Protein AF-A0A5E4NN59-F1 (afdb_monomer_lite)

Organism: NCBI:txid506608

Foldseek 3Di:
DFDADPVRHTPDDDDDDPDDDDPVNCCCPDPVVVCVVVVVPPDPPDDPDVPPPDDDD

Structure (mmCIF, N/CA/C/O backbone):
data_AF-A0A5E4NN59-F1
#
_entry.id   AF-A0A5E4NN59-F1
#
loop_
_atom_site.group_PDB
_atom_site.id
_atom_site.type_symbol
_atom_site.label_atom_id
_atom_site.label_alt_id
_atom_site.label_comp_id
_atom_site.label_asym_id
_atom_site.label_entity_id
_atom_site.label_seq_id
_atom_site.pdbx_PDB_ins_code
_atom_site.Cartn_x
_atom_site.Cartn_y
_atom_site.Cartn_z
_atom_site.occupancy
_atom_site.B_iso_or_equiv
_atom_site.auth_seq_id
_atom_site.auth_comp_id
_atom_site.auth_asym_id
_atom_site.auth_atom_id
_atom_site.pdbx_PDB_model_num
ATOM 1 N N . MET A 1 1 ? 1.171 5.162 8.188 1.00 81.38 1 MET A N 1
ATOM 2 C CA . MET A 1 1 ? 1.806 4.128 7.340 1.00 81.38 1 MET A CA 1
ATOM 3 C C . MET A 1 1 ?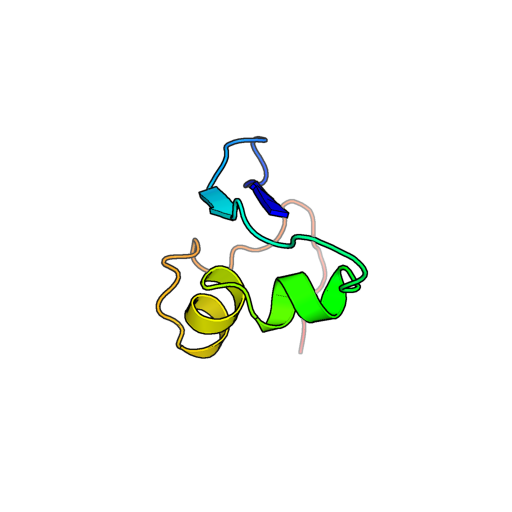 2.101 4.718 5.967 1.00 81.38 1 MET A C 1
ATOM 5 O O . MET A 1 1 ? 1.322 5.534 5.497 1.00 81.38 1 MET A O 1
ATOM 9 N N . ALA A 1 2 ? 3.196 4.331 5.315 1.00 84.19 2 ALA A N 1
ATOM 10 C CA . ALA A 1 2 ? 3.443 4.679 3.916 1.00 84.19 2 ALA A CA 1
ATOM 11 C C . ALA A 1 2 ? 3.868 3.427 3.146 1.00 84.19 2 ALA A C 1
ATOM 13 O O . ALA A 1 2 ? 4.643 2.624 3.660 1.00 84.19 2 ALA A O 1
ATOM 14 N N . VAL A 1 3 ? 3.350 3.271 1.931 1.00 82.94 3 VAL A N 1
ATOM 15 C CA . VAL A 1 3 ? 3.691 2.188 1.005 1.00 82.94 3 VAL A CA 1
ATOM 16 C C . VAL A 1 3 ? 4.447 2.792 -0.166 1.00 82.94 3 VAL A C 1
ATOM 18 O O . VAL A 1 3 ? 3.987 3.767 -0.769 1.00 82.94 3 VAL A O 1
ATOM 21 N N . VAL A 1 4 ? 5.595 2.205 -0.490 1.00 82.56 4 VAL A N 1
ATOM 22 C CA . VAL A 1 4 ? 6.470 2.646 -1.578 1.00 82.56 4 VAL A CA 1
ATOM 23 C C . VAL A 1 4 ? 6.708 1.518 -2.573 1.00 82.56 4 VAL A C 1
ATOM 25 O O . VAL A 1 4 ? 6.701 0.345 -2.200 1.00 82.56 4 VAL A O 1
ATOM 28 N N . ASP A 1 5 ? 6.902 1.872 -3.840 1.00 82.38 5 ASP A N 1
ATOM 29 C CA . ASP A 1 5 ? 7.346 0.924 -4.859 1.00 82.38 5 ASP A CA 1
ATOM 30 C C . ASP A 1 5 ? 8.860 0.646 -4.746 1.00 82.38 5 ASP A C 1
ATOM 32 O O . ASP A 1 5 ? 9.581 1.254 -3.949 1.00 82.38 5 ASP A O 1
ATOM 36 N N . ALA A 1 6 ? 9.365 -0.256 -5.590 1.00 83.06 6 ALA A N 1
ATOM 37 C CA . ALA A 1 6 ? 10.792 -0.585 -5.656 1.00 83.06 6 ALA A CA 1
ATOM 38 C C . ALA A 1 6 ? 11.693 0.601 -6.066 1.00 83.06 6 ALA A C 1
ATOM 40 O O . ALA A 1 6 ? 12.909 0.532 -5.907 1.00 83.06 6 ALA A O 1
ATOM 41 N N . ASN A 1 7 ? 11.112 1.688 -6.581 1.00 85.38 7 ASN A N 1
ATOM 42 C CA . ASN A 1 7 ? 11.809 2.914 -6.966 1.00 85.38 7 ASN A CA 1
ATOM 43 C C . ASN A 1 7 ? 11.707 4.001 -5.886 1.00 85.38 7 ASN A C 1
ATOM 45 O O . ASN A 1 7 ? 11.969 5.169 -6.179 1.00 85.38 7 ASN A O 1
ATOM 49 N N . TYR A 1 8 ? 11.309 3.640 -4.661 1.00 80.50 8 TYR A N 1
ATOM 50 C CA . TYR A 1 8 ? 11.109 4.566 -3.547 1.00 80.50 8 TYR A CA 1
ATOM 51 C C . TYR A 1 8 ? 10.044 5.646 -3.817 1.00 80.50 8 TYR A C 1
ATOM 53 O O . TYR A 1 8 ? 10.071 6.718 -3.208 1.00 80.50 8 TYR A O 1
ATOM 61 N N . LYS A 1 9 ? 9.082 5.389 -4.711 1.00 83.12 9 LYS A N 1
ATOM 62 C CA . LYS A 1 9 ? 7.951 6.292 -4.967 1.00 83.12 9 LYS A CA 1
ATOM 63 C C . LYS A 1 9 ? 6.776 5.917 -4.078 1.00 83.12 9 LYS A C 1
ATOM 65 O O . LYS A 1 9 ? 6.400 4.750 -4.006 1.00 83.12 9 LYS A O 1
ATOM 70 N N . PHE A 1 10 ? 6.161 6.907 -3.436 1.00 81.06 10 PHE A N 1
ATOM 71 C CA . PHE A 1 10 ? 4.958 6.690 -2.635 1.00 81.06 10 PHE A CA 1
ATOM 72 C C . PHE A 1 10 ? 3.798 6.224 -3.516 1.00 81.06 10 PHE A C 1
ATOM 74 O O . PHE A 1 10 ? 3.357 6.938 -4.415 1.00 81.06 10 PHE A O 1
ATOM 81 N N . VAL A 1 11 ? 3.295 5.030 -3.220 1.00 81.62 11 VAL A N 1
ATOM 82 C CA . VAL A 1 11 ? 2.092 4.457 -3.836 1.00 81.62 11 VAL A CA 1
ATOM 83 C C . VAL A 1 11 ? 0.868 4.787 -2.985 1.00 81.62 11 VAL A C 1
ATOM 85 O O . VAL A 1 11 ? -0.219 5.012 -3.512 1.00 81.62 11 VAL A O 1
ATOM 88 N N . MET A 1 12 ? 1.045 4.846 -1.662 1.00 78.44 12 MET A N 1
ATOM 89 C CA . MET A 1 12 ? -0.011 5.195 -0.721 1.00 78.44 12 MET A CA 1
ATOM 90 C C . MET A 1 12 ? 0.567 5.760 0.574 1.00 78.44 12 MET A C 1
ATOM 92 O O . MET A 1 12 ? 1.603 5.309 1.059 1.00 78.44 12 MET A O 1
ATOM 96 N N . ILE A 1 13 ? -0.145 6.716 1.165 1.00 79.12 13 ILE A N 1
ATOM 97 C CA . ILE A 1 13 ? 0.130 7.227 2.504 1.00 79.12 13 ILE A CA 1
ATOM 98 C C . ILE A 1 13 ? -1.169 7.123 3.298 1.00 79.12 13 ILE A C 1
ATOM 100 O O . ILE A 1 13 ? -2.206 7.611 2.857 1.00 79.12 13 ILE A O 1
ATOM 104 N N . ASP A 1 14 ? -1.097 6.477 4.456 1.00 75.44 14 ASP A N 1
ATOM 105 C CA . ASP A 1 14 ? -2.174 6.415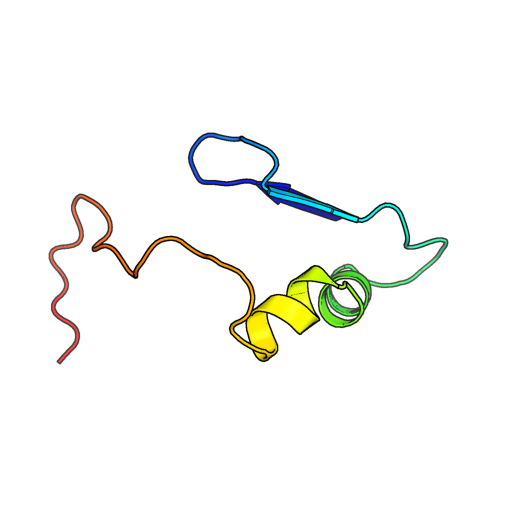 5.436 1.00 75.44 14 ASP A CA 1
ATOM 106 C C . ASP A 1 14 ? -1.777 7.238 6.667 1.00 75.44 14 ASP A C 1
ATOM 108 O O . ASP A 1 14 ? -0.820 6.904 7.384 1.00 75.44 14 ASP A O 1
ATOM 112 N N . VAL A 1 15 ? -2.484 8.346 6.877 1.00 74.38 15 VAL A N 1
ATOM 113 C CA . VAL A 1 15 ? -2.257 9.281 7.982 1.00 74.38 15 VAL A CA 1
ATOM 114 C C . VAL A 1 15 ? -3.336 9.039 9.033 1.00 74.38 15 VAL A C 1
ATOM 116 O O . VAL A 1 15 ? -4.312 9.776 9.129 1.00 74.38 15 VAL A O 1
ATOM 119 N N . GLY A 1 16 ? -3.167 7.976 9.816 1.00 66.69 16 GLY A N 1
ATOM 120 C CA . GLY A 1 16 ? -4.118 7.637 10.868 1.00 66.69 16 GLY A CA 1
ATOM 121 C C . GLY A 1 16 ? -3.739 6.375 11.630 1.00 66.69 16 GLY A C 1
ATOM 122 O O . GLY A 1 16 ? -3.982 5.272 11.166 1.00 66.69 16 GLY A O 1
ATOM 123 N N . ALA A 1 17 ? -3.153 6.553 12.813 1.00 61.31 17 ALA A N 1
ATOM 124 C CA . ALA A 1 17 ? -3.143 5.582 13.909 1.00 61.31 17 ALA A CA 1
ATOM 125 C C . ALA A 1 17 ? -2.757 6.349 15.180 1.00 61.31 17 ALA A C 1
ATOM 127 O O . ALA A 1 17 ? -1.581 6.474 15.527 1.00 61.31 17 ALA A O 1
ATOM 128 N N . TYR A 1 18 ? -3.735 7.004 15.806 1.00 58.62 18 TYR A N 1
ATOM 129 C CA . TYR A 1 18 ? -3.483 7.816 16.992 1.00 58.62 18 TYR A CA 1
ATOM 130 C C . TYR A 1 18 ? -3.551 6.935 18.244 1.00 58.62 18 TYR A C 1
ATOM 132 O O . TYR A 1 18 ? -4.613 6.749 18.827 1.00 58.62 18 TYR A O 1
ATOM 140 N N . GLY A 1 19 ? -2.390 6.432 18.668 1.00 61.91 19 GLY A N 1
ATOM 141 C CA . GLY A 1 19 ? -2.200 5.797 19.972 1.00 61.91 19 GLY A CA 1
ATOM 142 C C . GLY A 1 19 ? -2.259 4.268 19.963 1.00 61.91 19 GLY A C 1
ATOM 143 O O . GLY A 1 19 ? -3.247 3.680 19.560 1.00 61.91 19 GLY A O 1
ATOM 144 N N . LYS A 1 20 ? -1.195 3.652 20.499 1.00 66.56 20 LYS A N 1
ATOM 145 C CA . LYS A 1 20 ? -1.052 2.247 20.952 1.00 66.56 20 LYS A CA 1
ATOM 146 C C . LYS A 1 20 ? -1.375 1.105 19.977 1.00 66.56 20 LYS A C 1
ATOM 148 O O . LYS A 1 20 ? -1.060 -0.034 20.318 1.00 66.56 20 LYS A O 1
ATOM 153 N N . ASP A 1 21 ? -1.929 1.371 18.804 1.00 68.00 21 ASP A N 1
ATOM 154 C CA . ASP A 1 21 ? -2.152 0.337 17.802 1.00 68.00 21 ASP A CA 1
ATOM 155 C C . ASP A 1 21 ? -0.815 -0.168 17.250 1.00 68.00 21 ASP A C 1
ATOM 157 O O . ASP A 1 21 ? 0.061 0.604 16.862 1.00 68.00 21 ASP A O 1
ATOM 161 N N . SER A 1 22 ? -0.651 -1.490 17.255 1.00 76.50 22 SER A N 1
ATOM 162 C CA . SER A 1 22 ? 0.505 -2.163 16.663 1.00 76.50 22 SER A CA 1
ATOM 163 C C . SER A 1 22 ? 0.511 -1.975 15.144 1.00 76.50 22 SER A C 1
ATOM 165 O O . SER A 1 22 ? -0.556 -1.926 14.531 1.00 76.50 22 SER A O 1
ATOM 167 N N . ASP A 1 23 ? 1.694 -1.968 14.520 1.00 74.69 23 ASP A N 1
ATOM 168 C CA . ASP A 1 23 ? 1.854 -1.876 13.061 1.00 74.69 23 ASP A CA 1
ATOM 169 C C . ASP A 1 23 ? 0.977 -2.886 12.296 1.00 74.69 23 ASP A C 1
ATOM 171 O O . ASP A 1 23 ? 0.456 -2.565 11.229 1.00 74.69 23 ASP A O 1
ATOM 175 N N . GLY A 1 24 ? 0.747 -4.083 12.854 1.00 77.06 24 GLY A N 1
ATOM 176 C CA . GLY A 1 24 ? -0.144 -5.090 12.263 1.00 77.06 24 GLY A CA 1
ATOM 177 C C . GLY A 1 24 ? -1.627 -4.702 12.294 1.00 77.06 24 GLY A C 1
ATOM 178 O O . GLY A 1 24 ? -2.350 -4.921 11.320 1.00 77.06 24 GLY A O 1
ATOM 179 N N . SER A 1 25 ? -2.084 -4.073 13.379 1.00 79.25 25 SER A N 1
ATOM 180 C CA . SER A 1 25 ? -3.446 -3.531 13.485 1.00 79.25 25 SER A CA 1
ATOM 181 C C . SER A 1 25 ? -3.633 -2.330 12.558 1.00 79.25 25 SER A C 1
ATOM 183 O O . SER A 1 25 ? -4.652 -2.221 11.883 1.00 79.25 25 SER A O 1
A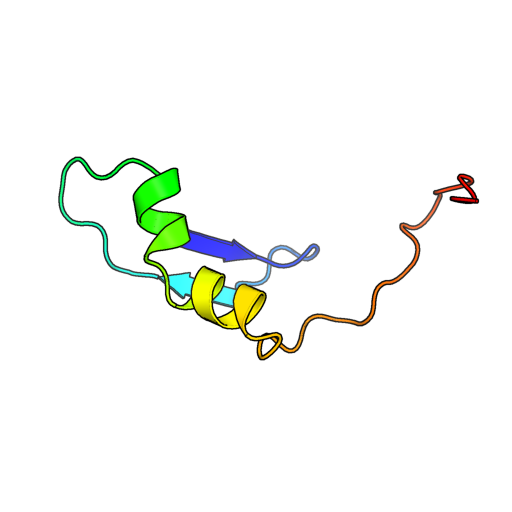TOM 185 N N . V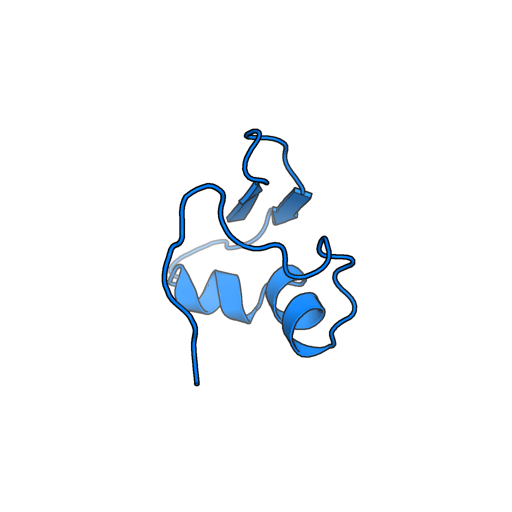AL A 1 26 ? -2.621 -1.463 12.460 1.00 80.94 26 VAL A N 1
ATOM 186 C CA . VAL A 1 26 ? -2.625 -0.320 11.536 1.00 80.94 26 VAL A CA 1
ATOM 187 C C . VAL A 1 26 ? -2.650 -0.790 10.081 1.00 80.94 26 VAL A C 1
ATOM 189 O O . VAL A 1 26 ? -3.419 -0.260 9.285 1.00 80.94 26 VAL A O 1
ATOM 192 N N . LEU A 1 27 ? -1.866 -1.815 9.729 1.00 81.62 27 LEU A N 1
ATOM 193 C CA . LEU A 1 27 ? -1.873 -2.396 8.388 1.00 81.62 27 LEU A CA 1
ATOM 194 C C . LEU A 1 27 ? -3.224 -3.041 8.070 1.00 81.62 27 LEU A C 1
ATOM 196 O O . LEU A 1 27 ? -3.829 -2.682 7.067 1.00 81.62 27 LEU A O 1
ATOM 200 N N . SER A 1 28 ? -3.718 -3.947 8.914 1.00 81.00 28 SER A N 1
ATOM 201 C CA . SER A 1 28 ? -4.982 -4.665 8.668 1.00 81.00 28 SER A CA 1
ATOM 202 C C . SER A 1 28 ? -6.205 -3.744 8.608 1.00 81.00 28 SER A C 1
ATOM 204 O O . SER A 1 28 ? -7.131 -4.007 7.841 1.00 81.00 28 SER A O 1
ATOM 206 N N . ASN A 1 29 ? -6.195 -2.638 9.356 1.00 80.88 29 ASN A N 1
ATOM 207 C CA . ASN A 1 29 ? -7.257 -1.633 9.323 1.00 80.88 29 ASN A CA 1
ATOM 208 C C . ASN A 1 29 ? -7.066 -0.566 8.224 1.00 80.88 29 ASN A C 1
ATOM 210 O O . ASN A 1 29 ? -7.947 0.264 8.003 1.00 80.88 29 ASN A O 1
ATOM 214 N N . SER A 1 30 ? -5.930 -0.565 7.521 1.00 80.62 30 SER A N 1
ATOM 215 C CA . SER A 1 30 ? -5.675 0.405 6.457 1.00 80.62 30 SER A CA 1
ATOM 216 C C . SER A 1 30 ? -6.516 0.117 5.214 1.00 80.62 30 SER A C 1
ATOM 218 O O . SER A 1 30 ? -6.754 -1.031 4.820 1.00 80.62 30 SER A O 1
ATOM 220 N N . THR A 1 31 ? -6.876 1.181 4.497 1.00 81.56 31 THR A N 1
ATOM 221 C CA . THR A 1 31 ? -7.513 1.047 3.174 1.00 81.56 31 THR A CA 1
ATOM 222 C C . THR A 1 31 ? -6.599 0.355 2.155 1.00 81.56 31 THR A C 1
ATOM 224 O O . THR A 1 31 ? -7.079 -0.164 1.148 1.00 81.56 31 THR A O 1
ATOM 227 N N . PHE A 1 32 ? -5.291 0.297 2.422 1.00 83.44 32 PHE A N 1
ATOM 228 C CA . PHE A 1 32 ? -4.316 -0.425 1.613 1.00 83.44 32 PHE A CA 1
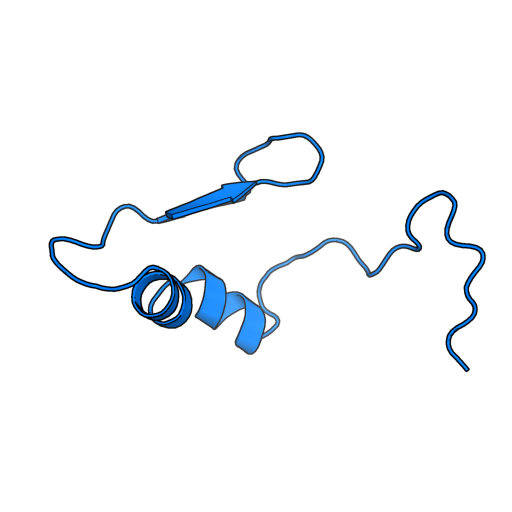ATOM 229 C C . PHE A 1 32 ? -4.574 -1.928 1.662 1.00 83.44 32 PHE A C 1
ATOM 231 O O . PHE A 1 32 ? -4.751 -2.558 0.621 1.00 83.44 32 PHE A O 1
ATOM 238 N N . TYR A 1 33 ? -4.638 -2.481 2.875 1.00 83.12 33 TYR A N 1
ATOM 239 C CA . TYR A 1 33 ? -4.842 -3.908 3.098 1.00 83.12 33 TYR A CA 1
ATOM 240 C C . TYR A 1 33 ? -6.183 -4.369 2.526 1.00 83.12 33 TYR A C 1
ATOM 242 O O . TYR A 1 33 ? -6.238 -5.348 1.788 1.00 83.12 33 TYR A O 1
ATOM 250 N N . GLN A 1 34 ? -7.243 -3.581 2.728 1.00 85.38 34 GLN A N 1
ATOM 251 C CA . GLN A 1 34 ? -8.552 -3.846 2.120 1.00 85.38 34 GLN A CA 1
ATOM 252 C C . GLN A 1 34 ? -8.496 -3.879 0.585 1.00 85.38 34 GLN A C 1
ATOM 254 O O . GLN A 1 34 ? -9.180 -4.678 -0.050 1.00 85.38 34 GLN A O 1
ATOM 259 N N . ARG A 1 35 ? -7.692 -3.013 -0.046 1.00 83.00 35 ARG A N 1
ATOM 260 C CA . ARG A 1 35 ? -7.558 -2.989 -1.511 1.00 83.00 35 ARG A CA 1
ATOM 261 C C . ARG A 1 35 ? -6.751 -4.161 -2.056 1.00 83.00 35 ARG A C 1
ATOM 263 O O . ARG A 1 35 ? -7.051 -4.576 -3.177 1.00 83.00 35 ARG A O 1
ATOM 270 N N . ILE A 1 36 ? -5.774 -4.658 -1.293 1.00 83.88 36 ILE A N 1
ATOM 271 C CA . ILE A 1 36 ? -5.043 -5.898 -1.593 1.00 83.88 36 ILE A CA 1
ATOM 272 C C . ILE A 1 36 ? -5.998 -7.087 -1.537 1.00 83.88 36 ILE A C 1
ATOM 274 O O . ILE A 1 36 ? -6.117 -7.794 -2.532 1.00 83.88 36 ILE A O 1
ATOM 278 N N . GLU A 1 37 ? -6.717 -7.257 -0.425 1.00 84.69 37 GLU A N 1
ATOM 279 C CA . GLU A 1 37 ? -7.675 -8.358 -0.232 1.00 84.69 37 GLU A CA 1
ATOM 280 C C . GLU A 1 37 ? -8.746 -8.373 -1.331 1.00 84.69 37 GLU A C 1
ATOM 282 O O . GLU A 1 37 ? -9.084 -9.418 -1.878 1.00 84.69 37 GLU A O 1
ATOM 287 N N . ASN A 1 38 ? -9.233 -7.192 -1.722 1.00 84.62 38 ASN A N 1
ATOM 288 C CA . ASN A 1 38 ? -10.234 -7.055 -2.779 1.00 84.62 38 ASN A CA 1
ATOM 289 C C . ASN A 1 38 ? -9.651 -7.106 -4.207 1.00 84.62 38 ASN A C 1
ATOM 291 O O . ASN A 1 38 ? -10.394 -6.881 -5.163 1.00 84.62 38 ASN A O 1
ATOM 295 N N . GLY A 1 39 ? -8.337 -7.302 -4.384 1.00 79.19 39 GLY A N 1
ATOM 296 C CA . GLY A 1 39 ? -7.678 -7.329 -5.701 1.00 79.19 39 GLY A CA 1
ATOM 297 C C . GLY A 1 39 ? -7.812 -6.029 -6.511 1.00 79.19 39 GLY A C 1
ATOM 298 O O . GLY A 1 39 ? -7.600 -6.003 -7.719 1.00 79.19 39 GLY A O 1
ATOM 299 N N . SER A 1 40 ? -8.203 -4.936 -5.856 1.00 81.62 40 SER A N 1
ATOM 300 C CA . SER A 1 40 ? -8.491 -3.636 -6.483 1.00 81.62 40 SER A CA 1
ATOM 301 C C . SER A 1 40 ? -7.262 -2.731 -6.571 1.00 81.62 40 SER A C 1
ATOM 303 O O . SER A 1 40 ? -7.279 -1.687 -7.232 1.00 81.62 40 SER A O 1
ATOM 305 N N . LEU A 1 41 ? -6.185 -3.118 -5.884 1.00 76.31 41 LEU A N 1
ATOM 306 C CA . LEU A 1 41 ? -4.897 -2.466 -5.999 1.00 76.31 41 LEU A CA 1
ATOM 307 C C . LEU A 1 41 ? -4.320 -2.829 -7.373 1.00 76.31 41 LEU A C 1
ATOM 309 O O . LEU A 1 41 ? -4.014 -3.989 -7.626 1.00 76.31 41 LEU A O 1
ATOM 313 N N . LYS A 1 42 ? -4.196 -1.841 -8.269 1.00 72.94 42 LYS A N 1
ATOM 314 C CA . LYS A 1 42 ? -3.576 -1.993 -9.599 1.00 72.94 42 LYS A CA 1
ATOM 315 C C . LYS A 1 42 ? -2.065 -2.207 -9.464 1.00 72.94 42 LYS A C 1
ATOM 317 O O . LYS A 1 42 ? -1.272 -1.347 -9.847 1.00 72.94 42 LYS A O 1
ATOM 322 N N . LEU A 1 43 ? -1.678 -3.309 -8.834 1.00 73.94 43 LEU A N 1
ATOM 323 C CA . LEU A 1 43 ? -0.295 -3.729 -8.736 1.00 73.94 43 LEU A CA 1
ATOM 324 C C . LEU A 1 43 ? 0.207 -4.097 -10.137 1.00 73.94 43 LEU A C 1
ATOM 326 O O . LEU A 1 43 ? -0.579 -4.570 -10.963 1.00 73.94 43 LEU A O 1
ATOM 330 N N . PRO A 1 44 ? 1.493 -3.847 -10.433 1.00 70.31 44 PRO A N 1
ATOM 331 C CA . PRO A 1 44 ? 2.098 -4.368 -11.649 1.00 70.31 44 PRO A CA 1
ATOM 332 C C . PRO A 1 44 ? 1.932 -5.888 -11.678 1.00 70.31 44 PRO A C 1
ATOM 334 O O . PRO A 1 44 ? 1.973 -6.534 -10.629 1.00 70.31 44 PRO A O 1
ATOM 337 N N . GLU A 1 45 ? 1.737 -6.445 -12.874 1.00 68.69 45 GLU A N 1
ATOM 338 C CA . GLU A 1 45 ? 1.634 -7.894 -13.019 1.00 68.69 45 GLU A CA 1
ATOM 339 C C . GLU A 1 45 ? 2.863 -8.578 -12.428 1.00 68.69 45 GLU A C 1
ATOM 341 O O . GLU A 1 45 ? 3.985 -8.061 -12.524 1.00 68.69 45 GLU A O 1
ATOM 346 N N . GLU A 1 46 ? 2.627 -9.739 -11.814 1.00 70.56 46 GLU A N 1
ATOM 347 C CA . GLU A 1 46 ? 3.669 -10.564 -11.221 1.00 70.56 46 GLU A CA 1
ATOM 348 C C . GLU A 1 46 ? 4.797 -10.767 -12.230 1.00 70.56 46 GLU A C 1
ATOM 350 O O . GLU A 1 46 ? 4.702 -11.518 -13.200 1.00 70.56 46 GLU A O 1
ATOM 355 N N . THR A 1 47 ? 5.888 -10.047 -12.011 1.00 69.25 47 THR A N 1
ATOM 356 C CA . THR A 1 47 ? 7.055 -10.102 -12.874 1.00 69.25 47 THR A CA 1
ATOM 357 C C . THR A 1 47 ? 8.127 -10.878 -12.141 1.00 69.25 47 THR A C 1
ATOM 359 O O . THR A 1 47 ? 8.361 -10.675 -10.948 1.00 69.25 47 THR A O 1
ATOM 362 N N . ARG A 1 48 ? 8.798 -11.783 -12.857 1.00 70.62 48 ARG A N 1
ATOM 363 C CA . ARG A 1 48 ? 9.935 -12.521 -12.304 1.00 70.62 48 ARG A CA 1
ATOM 364 C C . ARG A 1 48 ? 10.957 -11.524 -11.778 1.00 70.62 48 ARG A C 1
ATOM 366 O O . ARG A 1 48 ? 11.387 -10.639 -12.516 1.00 70.62 48 ARG A O 1
ATOM 373 N N . LEU A 1 49 ? 11.356 -11.694 -10.520 1.00 73.00 49 LEU A N 1
ATOM 374 C CA . LEU A 1 49 ? 12.434 -10.898 -9.952 1.00 73.00 49 LEU A CA 1
ATOM 375 C C . LEU A 1 49 ? 13.663 -11.036 -10.867 1.00 73.00 49 LEU A C 1
ATOM 377 O O . LEU A 1 49 ? 14.033 -12.167 -11.214 1.00 73.00 49 LEU A O 1
ATOM 381 N N . PRO A 1 50 ? 14.284 -9.923 -11.296 1.00 68.12 50 PRO A N 1
ATOM 382 C CA . PRO A 1 50 ? 15.483 -9.995 -12.111 1.00 68.12 50 PRO A CA 1
ATOM 383 C C . PRO A 1 50 ? 16.539 -10.788 -11.330 1.00 68.12 50 PRO A C 1
ATOM 385 O O . PRO A 1 50 ? 16.842 -10.460 -10.185 1.00 68.12 50 PRO A O 1
ATOM 388 N N . ASN A 1 51 ? 17.063 -11.850 -11.952 1.00 64.06 51 ASN A N 1
ATOM 389 C CA . ASN A 1 51 ? 18.016 -12.830 -11.399 1.00 64.06 51 ASN A CA 1
ATOM 390 C C . ASN A 1 51 ? 17.440 -13.991 -10.562 1.00 64.06 51 ASN A C 1
ATOM 392 O O . ASN A 1 51 ? 18.214 -14.742 -9.965 1.00 64.06 51 ASN A O 1
ATOM 396 N N . LEU A 1 52 ? 16.122 -14.215 -10.545 1.00 65.31 52 LEU A N 1
ATOM 397 C CA . LEU A 1 52 ? 15.555 -15.402 -9.895 1.00 65.31 52 LEU A CA 1
ATOM 398 C C . LEU A 1 52 ? 15.549 -16.617 -10.844 1.00 65.31 52 LEU A C 1
ATOM 400 O O . LEU A 1 52 ? 14.639 -16.794 -11.650 1.00 65.31 52 LEU A O 1
ATOM 404 N N . ASN A 1 53 ? 16.553 -17.492 -10.710 1.00 65.12 53 ASN A N 1
ATOM 405 C CA . ASN A 1 53 ? 16.642 -18.796 -11.396 1.00 65.12 53 ASN A CA 1
ATOM 406 C C . ASN A 1 53 ? 15.819 -19.906 -10.706 1.00 65.12 53 ASN A C 1
ATOM 408 O O . ASN A 1 53 ? 16.152 -21.086 -10.802 1.00 65.12 53 ASN A O 1
ATOM 412 N N . VAL A 1 54 ? 14.752 -19.555 -9.988 1.00 64.94 54 VAL A N 1
ATOM 413 C CA . VAL A 1 54 ? 13.922 -20.533 -9.277 1.00 64.94 54 VAL A CA 1
ATOM 414 C C . VAL A 1 54 ? 12.628 -20.729 -10.057 1.00 64.94 54 VAL A C 1
ATOM 416 O O . VAL A 1 54 ? 11.815 -19.815 -10.175 1.00 64.94 54 VAL A O 1
ATOM 419 N N . ARG A 1 55 ? 12.455 -21.923 -10.635 1.00 51.50 55 ARG A N 1
ATOM 420 C CA . ARG A 1 55 ? 11.164 -22.371 -11.167 1.00 51.50 55 ARG A CA 1
ATOM 421 C C . ARG A 1 55 ? 10.363 -22.930 -9.997 1.00 51.50 55 ARG A C 1
ATOM 423 O O . ARG A 1 55 ? 10.750 -23.957 -9.448 1.00 51.50 55 ARG A O 1
ATOM 430 N N . PHE A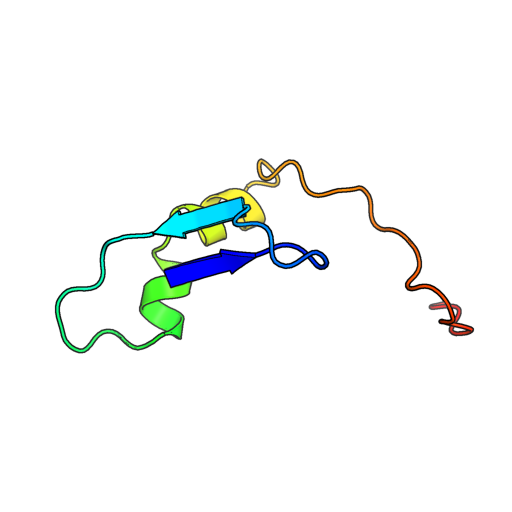 1 56 ? 9.283 -22.260 -9.614 1.00 60.75 56 PHE A N 1
ATOM 431 C CA . PHE A 1 56 ? 8.279 -22.876 -8.750 1.00 60.75 56 PHE A CA 1
ATOM 432 C C . PHE A 1 56 ? 7.485 -23.867 -9.610 1.00 60.75 56 PHE A C 1
ATOM 434 O O . PHE A 1 56 ? 7.028 -23.503 -10.696 1.00 60.75 56 PHE A O 1
ATOM 441 N N . HIS A 1 57 ? 7.462 -25.125 -9.172 1.00 44.47 57 HIS A N 1
ATOM 442 C CA . HIS A 1 57 ? 6.852 -26.264 -9.853 1.00 44.47 57 HIS A CA 1
ATOM 443 C C . HIS A 1 57 ? 5.558 -26.672 -9.152 1.00 44.47 57 HIS A C 1
ATOM 445 O O . HIS A 1 57 ? 5.476 -26.435 -7.925 1.00 44.47 57 HIS A O 1
#

pLDDT: mean 74.94, std 9.05, range [44.47, 85.38]

Radius of gyration: 14.71 Å; chains: 1; bounding box: 28×36×34 Å

Secondary structure (DSSP, 8-state):
-EEE-TTS-EEEE-----SS--HHHHHHHSHHHHHHHTT-S-PPP--PPTT------

Sequence (57 aa):
MAVVDANYKFVMIDVGAYGKDSDGSVLSNSTFYQRIENGSLKLPEETRLPNLNVRFH